Protein AF-A0A454CU91-F1 (afdb_monomer_lite)

Secondary structure (DSSP, 8-state):
--SPPPHHHHHHHTSHHHHHHHHHHHHHHHHHHHHHHHHHHHHHTB-HHHHHHHHHHHHHHHHHHHH--S-HHHHTTTT--TTS-PBPTT-TTHHHHHHHHHHHHHHTT--

pLDDT: mean 80.76, std 16.7, range [29.73, 98.06]

Radius of gyration: 17.24 Å; chains: 1; bounding box: 36×33×45 Å

Sequence (111 aa):
MQCSTPDEWVEEAKKPENLQTILLDHLLCELKAGQSAMFLIRKYAVDKASSHALLDWFKPYEDFAYRKTGSLETLKGKSNISKAIIAKSDSPYSQDLIDKMVRAGYDVTVA

InterPro domains:
  IPR009078 Ferritin-like superfamily [SSF47240] (1-98)
  IPR010386 tRNA-hydroxylase MiaE [PF06175] (1-103)
  IPR010386 tRNA-hydroxylase MiaE [PTHR42637] (1-103)
  IPR012347 Ferritin-like [G3DSA:1.20.1260.10] (1-106)

Foldseek 3Di:
DPDDDDVVVVVVCPDPVNVVVVVLVVLVVVLVVVVVLLVCLLVAWFDPVLNVVSVVLSVVSCCCNPVVPDDPVRCPPSLDPDPRTDTDPPDPCNVVSVVVVNVVSVVVVVD

Structure (mmCIF, N/CA/C/O backbone):
data_AF-A0A454CU91-F1
#
_entry.id   AF-A0A454CU91-F1
#
loop_
_atom_site.group_PDB
_atom_site.id
_atom_site.type_symbol
_atom_site.label_atom_id
_atom_site.label_alt_id
_atom_site.label_comp_id
_atom_site.label_asym_id
_atom_site.label_entity_id
_atom_site.label_seq_id
_atom_site.pdbx_PDB_ins_code
_atom_site.Cartn_x
_atom_site.Cartn_y
_atom_site.Cartn_z
_atom_site.occupancy
_atom_site.B_iso_or_equiv
_atom_site.auth_seq_id
_atom_site.auth_comp_id
_atom_site.auth_asym_id
_atom_site.auth_atom_id
_atom_site.pdbx_PDB_model_num
ATOM 1 N N . MET A 1 1 ? 2.185 -17.560 10.838 1.00 78.75 1 MET A N 1
ATOM 2 C CA . MET A 1 1 ? 1.930 -16.681 12.001 1.00 78.75 1 MET A CA 1
ATOM 3 C C . MET A 1 1 ? 2.170 -17.475 13.278 1.00 78.75 1 MET A C 1
ATOM 5 O O . MET A 1 1 ? 1.930 -18.674 13.245 1.00 78.75 1 MET A O 1
ATOM 9 N N . GLN A 1 2 ? 2.680 -16.851 14.347 1.00 94.69 2 GLN A N 1
ATOM 10 C CA . GLN A 1 2 ? 3.012 -17.530 15.619 1.00 94.69 2 GLN A CA 1
ATOM 11 C C . GLN A 1 2 ? 1.920 -17.397 16.700 1.00 94.69 2 GLN A C 1
ATOM 13 O O . GLN A 1 2 ? 1.976 -18.095 17.705 1.00 94.69 2 GLN A O 1
ATOM 18 N N . CYS A 1 3 ? 0.921 -16.537 16.490 1.00 95.12 3 CYS A N 1
ATOM 19 C CA . CYS A 1 3 ? -0.253 -16.375 17.346 1.00 95.12 3 CYS A CA 1
ATOM 20 C C . CYS A 1 3 ? -1.439 -15.846 16.523 1.00 95.12 3 CYS A C 1
ATOM 22 O O . CYS A 1 3 ? -1.260 -15.417 15.377 1.00 95.12 3 CYS A O 1
ATOM 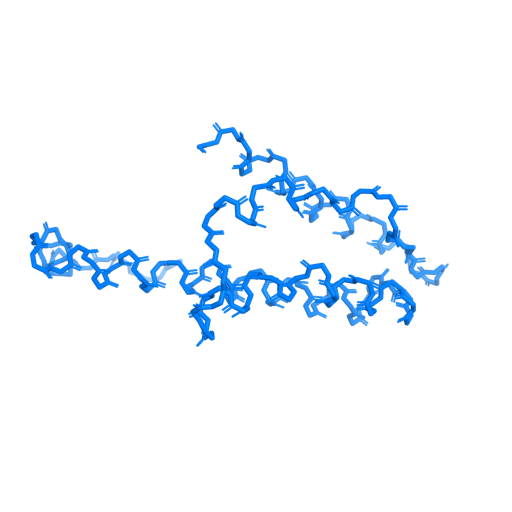24 N N . SER A 1 4 ? -2.640 -15.904 17.098 1.00 96.06 4 SER A N 1
ATOM 25 C CA . SER A 1 4 ? -3.837 -15.243 16.573 1.00 96.06 4 SER A CA 1
ATOM 26 C C . SER A 1 4 ? -3.881 -13.767 16.976 1.00 96.06 4 SER A C 1
ATOM 28 O O . SER A 1 4 ? -3.243 -13.360 17.949 1.00 96.06 4 SER A O 1
ATOM 30 N N . THR A 1 5 ? -4.664 -12.971 16.246 1.00 95.69 5 THR A N 1
ATOM 31 C CA . THR A 1 5 ? -5.014 -11.609 16.669 1.00 95.69 5 THR A CA 1
ATOM 32 C C . THR A 1 5 ? -5.780 -11.677 17.997 1.00 95.69 5 THR A C 1
ATOM 34 O O . THR A 1 5 ? -6.740 -12.444 18.070 1.00 95.69 5 THR A O 1
ATOM 37 N N . PRO A 1 6 ? -5.377 -10.923 19.034 1.00 97.88 6 PRO A N 1
ATOM 38 C CA . PRO A 1 6 ? -6.101 -10.876 20.304 1.00 97.88 6 PRO A CA 1
ATOM 39 C C . PRO A 1 6 ? -7.523 -10.325 20.144 1.00 97.88 6 PRO A C 1
ATOM 41 O O . PRO A 1 6 ? -7.738 -9.392 19.363 1.00 97.88 6 PRO A O 1
ATOM 44 N N . ASP A 1 7 ? -8.473 -10.855 20.914 1.00 98.06 7 ASP A N 1
ATOM 45 C CA . ASP A 1 7 ? -9.874 -10.416 20.871 1.00 98.06 7 ASP A CA 1
ATOM 46 C C . ASP A 1 7 ? -10.015 -8.944 21.284 1.00 98.06 7 ASP A C 1
ATOM 48 O O . ASP A 1 7 ? -10.814 -8.214 20.700 1.00 98.06 7 ASP A O 1
ATOM 52 N N . GLU A 1 8 ? -9.181 -8.456 22.208 1.00 98.06 8 GLU A N 1
ATOM 53 C CA . GLU A 1 8 ? -9.185 -7.055 22.641 1.00 98.06 8 GLU A CA 1
ATOM 54 C C . GLU A 1 8 ? -8.901 -6.092 21.482 1.00 98.06 8 GLU A C 1
ATOM 56 O O . GLU A 1 8 ? -9.483 -5.011 21.419 1.00 98.06 8 GLU A O 1
ATOM 61 N N . TRP A 1 9 ? -8.042 -6.486 20.533 1.00 97.81 9 TRP A N 1
ATOM 62 C CA . TRP A 1 9 ? -7.776 -5.679 19.339 1.00 97.81 9 TRP A CA 1
ATOM 63 C C . TRP A 1 9 ? -8.996 -5.635 18.421 1.00 97.81 9 TRP A C 1
ATOM 65 O O . TRP A 1 9 ? -9.333 -4.583 17.883 1.00 97.81 9 TRP A O 1
ATOM 75 N N . VAL A 1 10 ? -9.670 -6.774 18.250 1.00 97.31 10 VAL A N 1
ATOM 76 C CA . VAL A 1 10 ? -10.852 -6.890 17.391 1.00 97.31 10 VAL A CA 1
ATOM 77 C C . VAL A 1 10 ? -12.009 -6.065 17.953 1.00 97.31 10 VAL A C 1
ATOM 79 O O . VAL A 1 10 ? -12.661 -5.337 17.204 1.00 97.31 10 VAL A O 1
ATOM 82 N N . GLU A 1 11 ? -12.249 -6.145 19.259 1.00 97.88 11 GLU A N 1
ATOM 83 C CA . GLU A 1 11 ? -13.301 -5.374 19.924 1.00 97.88 11 GLU A CA 1
ATOM 84 C C . GLU A 1 11 ? -13.014 -3.870 19.903 1.00 97.88 11 GLU A C 1
ATOM 86 O O . GLU A 1 11 ? -13.935 -3.079 19.712 1.00 97.88 11 GLU A O 1
ATOM 91 N N . GLU A 1 12 ? -11.748 -3.458 20.001 1.00 97.81 12 GLU A N 1
ATOM 92 C CA . GLU A 1 12 ? -11.360 -2.057 19.820 1.00 97.81 12 GLU A CA 1
ATOM 93 C C . GLU A 1 12 ? -11.556 -1.593 18.367 1.00 97.81 12 GLU A C 1
ATOM 95 O O . GLU A 1 12 ? -12.153 -0.543 18.121 1.00 97.81 12 GLU A O 1
ATOM 100 N N . ALA A 1 13 ? -11.105 -2.379 17.386 1.00 96.69 13 ALA A N 1
ATOM 101 C CA . ALA A 1 13 ? -11.145 -2.015 15.969 1.00 96.69 13 ALA A CA 1
ATOM 102 C C . ALA A 1 13 ? -12.573 -1.892 15.410 1.00 96.69 13 ALA A C 1
ATOM 104 O O . ALA A 1 13 ? -12.807 -1.108 14.491 1.00 96.69 13 ALA A O 1
ATOM 105 N N . LYS A 1 14 ? -13.536 -2.646 15.959 1.00 96.06 14 LYS A N 1
ATOM 106 C CA . LYS A 1 14 ? -14.951 -2.598 15.546 1.00 96.06 14 LYS A CA 1
ATOM 107 C C . LYS A 1 14 ? -15.687 -1.339 16.007 1.00 96.06 14 LYS A C 1
ATOM 109 O O . LYS A 1 14 ? -16.775 -1.068 15.495 1.00 96.06 14 LYS A O 1
ATOM 114 N N . LYS A 1 15 ? -15.151 -0.593 16.977 1.00 98.06 15 LYS A N 1
ATOM 115 C CA . LYS A 1 15 ? -15.811 0.607 17.499 1.00 98.06 15 LYS A CA 1
ATOM 116 C C . LYS A 1 15 ? -15.969 1.664 16.394 1.00 98.06 15 LYS A C 1
ATOM 118 O O . LYS A 1 15 ? -14.993 1.942 15.690 1.00 98.06 15 LYS A O 1
ATOM 123 N N . PRO A 1 16 ? -17.154 2.281 16.226 1.00 97.94 16 PRO A N 1
ATOM 124 C CA . PRO A 1 16 ? -17.395 3.259 15.162 1.00 97.94 16 PRO A CA 1
ATOM 125 C C . PRO A 1 16 ? -16.403 4.429 15.148 1.00 97.94 16 PRO A C 1
ATOM 127 O O . PRO A 1 16 ? -16.008 4.888 14.077 1.00 97.94 16 PRO A O 1
ATOM 130 N N . GLU A 1 17 ? -15.960 4.883 16.320 1.00 97.75 17 GLU A N 1
ATOM 131 C CA . GLU A 1 17 ? -14.968 5.948 16.485 1.00 97.75 17 GLU A CA 1
ATOM 132 C C . GLU A 1 17 ? -13.586 5.597 15.910 1.00 97.75 17 GLU A C 1
ATOM 134 O O . GLU A 1 17 ? -12.853 6.492 15.491 1.00 97.75 17 GLU A O 1
ATOM 139 N N . ASN A 1 18 ? -13.247 4.308 15.820 1.00 97.88 18 ASN A N 1
ATOM 140 C CA . ASN A 1 18 ? -11.969 3.834 15.287 1.00 97.88 18 ASN A CA 1
ATOM 141 C C . ASN A 1 18 ? -12.026 3.525 13.787 1.00 97.88 18 ASN A C 1
ATOM 143 O O . ASN A 1 18 ? -10.978 3.436 13.143 1.00 97.88 18 ASN A O 1
ATOM 147 N N . LEU A 1 19 ? -13.225 3.403 13.205 1.00 95.81 19 LEU A N 1
ATOM 148 C CA . LEU A 1 19 ? -13.409 2.978 11.817 1.00 95.81 19 LEU A CA 1
ATOM 149 C C . LEU A 1 19 ? -12.627 3.854 10.830 1.00 95.81 19 LEU A C 1
ATOM 151 O O . LEU A 1 19 ? -11.941 3.335 9.952 1.00 95.81 19 LEU A O 1
ATOM 155 N N . GLN A 1 20 ? -12.690 5.180 10.987 1.00 96.50 20 GLN A N 1
ATOM 156 C CA . GLN A 1 20 ? -11.962 6.099 10.110 1.00 96.50 20 GLN A CA 1
ATOM 157 C C . GLN A 1 20 ? -10.448 5.855 10.170 1.00 96.50 20 GLN A C 1
ATOM 159 O O . GLN A 1 20 ? -9.793 5.792 9.131 1.00 96.50 20 GLN A O 1
ATOM 164 N N . THR A 1 21 ? -9.899 5.697 11.374 1.00 97.06 21 THR A N 1
ATOM 165 C CA . THR A 1 21 ? -8.469 5.450 11.589 1.00 97.06 21 THR A CA 1
ATOM 166 C C . THR A 1 21 ? -8.036 4.133 10.955 1.00 97.06 21 THR A C 1
ATOM 168 O O . THR A 1 21 ? -7.041 4.109 10.234 1.00 97.06 21 THR A O 1
ATOM 171 N N . ILE A 1 22 ? -8.803 3.059 11.161 1.00 97.31 22 ILE A N 1
ATOM 172 C CA . ILE A 1 22 ? -8.506 1.735 10.600 1.00 97.31 22 ILE A CA 1
ATOM 173 C C . ILE A 1 22 ? -8.535 1.763 9.071 1.00 97.31 22 ILE A C 1
ATOM 175 O O . ILE A 1 22 ? -7.637 1.218 8.436 1.00 97.31 22 ILE A O 1
ATOM 179 N N . LEU A 1 23 ? -9.520 2.426 8.460 1.00 95.00 23 LEU A N 1
ATOM 180 C CA . LEU A 1 23 ? -9.603 2.522 7.000 1.00 95.00 23 LEU A CA 1
ATOM 181 C C . LEU A 1 23 ? -8.447 3.333 6.403 1.00 95.00 23 LEU A C 1
ATOM 183 O O . LEU A 1 23 ? -7.927 2.974 5.347 1.00 95.00 23 LEU A O 1
ATOM 187 N N . LEU A 1 24 ? -8.019 4.405 7.076 1.00 93.81 24 LEU A N 1
ATOM 188 C CA . LEU A 1 24 ? -6.854 5.184 6.652 1.00 93.81 24 LEU A CA 1
ATOM 189 C C . LEU A 1 24 ? -5.553 4.386 6.790 1.00 93.81 24 LEU A C 1
ATOM 191 O O . LEU A 1 24 ? -4.731 4.408 5.875 1.00 93.81 24 LEU A O 1
ATOM 195 N N . ASP A 1 25 ? -5.368 3.663 7.896 1.00 96.00 25 ASP A N 1
ATOM 196 C CA . ASP A 1 25 ? -4.204 2.793 8.076 1.00 96.00 25 ASP A CA 1
ATOM 197 C C . ASP A 1 25 ? -4.179 1.660 7.039 1.00 96.00 25 ASP A C 1
ATOM 199 O O . ASP A 1 25 ? -3.148 1.426 6.407 1.00 96.00 25 ASP A O 1
ATOM 203 N N . HIS A 1 26 ? -5.327 1.026 6.783 1.00 94.38 26 HIS A N 1
ATOM 204 C CA . HIS A 1 26 ? -5.474 -0.011 5.764 1.00 94.38 26 HIS A CA 1
ATOM 205 C C . HIS A 1 26 ? -5.100 0.518 4.376 1.00 94.38 26 HIS A C 1
ATOM 207 O O . HIS A 1 26 ? -4.259 -0.072 3.702 1.00 94.38 26 HIS A O 1
ATOM 213 N N . LEU A 1 27 ? -5.638 1.676 3.974 1.00 92.00 27 LEU A N 1
ATOM 214 C CA . LEU A 1 27 ? -5.287 2.332 2.709 1.00 92.00 27 LEU A CA 1
ATOM 215 C C . LEU A 1 27 ? -3.768 2.529 2.570 1.00 92.00 27 LEU A C 1
ATOM 217 O O . LEU A 1 27 ? -3.192 2.276 1.510 1.00 92.00 27 LEU A O 1
ATOM 221 N N . LEU A 1 28 ? -3.103 2.975 3.637 1.00 92.62 28 LEU A N 1
ATOM 222 C CA . LEU A 1 28 ? -1.653 3.170 3.639 1.00 92.62 28 LEU A CA 1
ATOM 223 C C . LEU A 1 28 ? -0.887 1.843 3.618 1.00 92.62 28 LEU A C 1
ATOM 225 O O . LEU A 1 28 ? 0.196 1.780 3.034 1.00 92.62 28 LEU A O 1
ATOM 229 N N . CYS A 1 29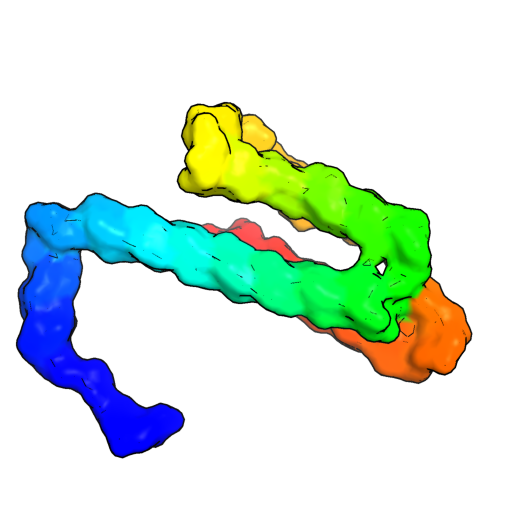 ? -1.405 0.790 4.246 1.00 95.25 29 CYS A N 1
ATOM 230 C CA . CYS A 1 29 ? -0.828 -0.549 4.179 1.00 95.25 29 CYS A CA 1
ATOM 231 C C . CYS A 1 29 ? -0.863 -1.111 2.755 1.00 95.25 29 CYS A C 1
ATOM 233 O O . CYS A 1 29 ? 0.179 -1.565 2.277 1.00 95.25 29 CYS A O 1
ATOM 235 N N . GLU A 1 30 ? -1.982 -0.966 2.047 1.00 89.88 30 GLU A N 1
ATOM 236 C CA . GLU A 1 30 ? -2.093 -1.354 0.635 1.00 89.88 30 GLU A CA 1
ATOM 237 C C . GLU A 1 30 ? -1.117 -0.566 -0.250 1.00 89.88 30 GLU A C 1
ATOM 239 O O . GLU A 1 30 ? -0.397 -1.139 -1.075 1.00 89.88 30 GLU A O 1
ATOM 244 N N . LEU A 1 31 ? -0.988 0.746 -0.018 1.00 90.88 31 LEU A N 1
ATOM 245 C CA . LEU A 1 31 ? -0.017 1.573 -0.737 1.00 90.88 31 LEU A CA 1
ATOM 246 C C . LEU A 1 31 ? 1.426 1.102 -0.498 1.00 90.88 31 LEU A C 1
ATOM 248 O O . LEU A 1 31 ? 2.184 0.929 -1.454 1.00 90.88 31 LEU A O 1
ATOM 252 N N . LYS A 1 32 ? 1.808 0.848 0.760 1.00 92.25 32 LYS A N 1
ATOM 253 C CA . LYS A 1 32 ? 3.150 0.356 1.127 1.00 92.25 32 LYS A CA 1
ATOM 254 C C . LYS A 1 32 ? 3.441 -1.023 0.530 1.00 92.25 32 LYS A C 1
ATOM 256 O O . LYS A 1 32 ? 4.583 -1.288 0.138 1.00 92.25 32 LYS A O 1
ATOM 261 N N . ALA A 1 33 ? 2.442 -1.899 0.438 1.00 89.19 33 ALA A N 1
ATOM 262 C CA . ALA A 1 33 ? 2.578 -3.196 -0.219 1.00 89.19 33 ALA A CA 1
ATOM 263 C C . ALA A 1 33 ? 2.843 -3.019 -1.724 1.00 89.19 33 ALA A C 1
ATOM 265 O O . ALA A 1 33 ? 3.812 -3.577 -2.250 1.00 89.19 33 ALA A O 1
ATOM 266 N N . GLY A 1 34 ? 2.070 -2.154 -2.388 1.00 89.06 34 GLY A N 1
ATOM 267 C CA . GLY A 1 34 ? 2.275 -1.781 -3.789 1.00 89.06 34 GLY A CA 1
ATOM 268 C C . GLY A 1 34 ? 3.661 -1.183 -4.054 1.00 89.06 34 GLY A C 1
ATOM 269 O O . GLY A 1 34 ? 4.347 -1.612 -4.980 1.00 89.06 34 GLY A O 1
ATOM 270 N N . GLN A 1 35 ? 4.129 -0.263 -3.206 1.00 90.00 35 GLN A N 1
ATOM 271 C CA . GLN A 1 35 ? 5.477 0.321 -3.295 1.00 90.00 35 GLN A CA 1
ATOM 272 C C . GLN A 1 35 ? 6.578 -0.728 -3.119 1.00 90.00 35 GLN A C 1
ATOM 274 O O . GLN A 1 35 ? 7.576 -0.709 -3.842 1.00 90.00 35 GLN A O 1
ATOM 279 N N . SER A 1 36 ? 6.396 -1.661 -2.182 1.00 91.00 36 SER A N 1
ATOM 280 C CA . SER A 1 36 ? 7.350 -2.748 -1.940 1.00 91.00 36 SER A CA 1
ATOM 281 C C . SER A 1 36 ? 7.465 -3.656 -3.161 1.00 91.00 36 SER A C 1
ATOM 283 O O . SER A 1 36 ? 8.570 -3.976 -3.607 1.00 91.00 36 SER A O 1
ATOM 285 N N . ALA A 1 37 ? 6.331 -4.018 -3.759 1.00 87.00 37 ALA A N 1
ATOM 286 C CA . ALA A 1 37 ? 6.310 -4.808 -4.979 1.00 87.00 37 ALA A CA 1
ATOM 287 C C . ALA A 1 37 ? 6.914 -4.038 -6.167 1.00 87.00 37 ALA A C 1
ATOM 289 O O . ALA A 1 37 ? 7.745 -4.573 -6.905 1.00 87.00 37 ALA A O 1
ATOM 290 N N . MET A 1 38 ? 6.586 -2.750 -6.297 1.00 87.94 38 MET A N 1
ATOM 291 C CA . MET A 1 38 ? 7.132 -1.861 -7.321 1.00 87.94 38 MET A CA 1
ATOM 292 C C . MET A 1 38 ? 8.657 -1.757 -7.238 1.00 87.94 38 MET A C 1
ATOM 294 O O . MET A 1 38 ? 9.351 -1.813 -8.255 1.00 87.94 38 MET A O 1
ATOM 298 N N . PHE A 1 39 ? 9.199 -1.640 -6.027 1.00 89.75 39 PHE A N 1
ATOM 299 C CA . PHE A 1 39 ? 10.638 -1.631 -5.790 1.00 89.75 39 PHE A CA 1
ATOM 300 C C . PHE A 1 39 ? 11.307 -2.913 -6.301 1.00 89.75 39 PHE A C 1
ATOM 302 O O . PHE A 1 39 ? 12.331 -2.832 -6.982 1.00 89.75 39 PHE A O 1
ATOM 309 N N . LEU A 1 40 ? 10.724 -4.084 -6.028 1.00 88.19 40 LEU A N 1
ATOM 310 C CA . LEU A 1 40 ? 11.261 -5.368 -6.487 1.00 88.19 40 LEU A CA 1
ATOM 311 C C . LEU A 1 40 ? 11.231 -5.493 -8.016 1.00 88.19 40 LEU A C 1
ATOM 313 O O . LEU A 1 40 ? 12.243 -5.873 -8.606 1.00 88.19 40 LEU A O 1
ATOM 317 N N . ILE A 1 41 ? 10.128 -5.109 -8.669 1.00 86.00 41 ILE A N 1
ATOM 318 C CA . ILE A 1 41 ? 10.028 -5.114 -10.140 1.00 86.00 41 ILE A CA 1
ATOM 319 C C . ILE A 1 41 ? 11.102 -4.207 -10.742 1.00 86.00 41 ILE A C 1
ATOM 321 O O . ILE A 1 41 ? 11.874 -4.640 -11.597 1.00 86.00 41 ILE A O 1
ATOM 325 N N . ARG A 1 42 ? 11.192 -2.961 -10.266 1.00 89.06 42 ARG A N 1
ATOM 326 C CA . ARG A 1 42 ? 12.161 -1.968 -10.753 1.00 89.06 42 ARG A CA 1
ATOM 327 C C . ARG A 1 42 ? 13.605 -2.406 -10.562 1.00 89.06 42 ARG A C 1
ATOM 329 O O . ARG A 1 42 ? 14.457 -2.072 -11.378 1.00 89.06 42 ARG A O 1
ATOM 336 N N . LYS A 1 43 ? 13.886 -3.126 -9.477 1.00 88.50 43 LYS A N 1
ATOM 337 C CA . LYS A 1 43 ? 15.237 -3.574 -9.145 1.00 88.50 43 LYS A CA 1
ATOM 338 C C . LYS A 1 43 ? 15.669 -4.802 -9.945 1.00 88.50 43 LYS A C 1
ATOM 340 O O . LYS A 1 43 ? 16.852 -4.905 -10.264 1.00 88.50 43 LYS A O 1
ATOM 345 N N . TYR A 1 44 ? 14.748 -5.719 -10.248 1.00 85.81 44 TYR A N 1
ATOM 346 C CA . TYR A 1 44 ? 15.115 -7.048 -10.751 1.00 85.81 44 TYR A CA 1
ATOM 347 C C . TYR A 1 44 ? 14.497 -7.446 -12.095 1.00 85.81 44 TYR A C 1
ATOM 349 O O . TYR A 1 44 ? 15.087 -8.279 -12.775 1.00 85.81 44 TYR A O 1
ATOM 357 N N . ALA A 1 45 ? 13.350 -6.890 -12.495 1.00 84.69 45 ALA A N 1
ATOM 358 C CA . ALA A 1 45 ? 12.590 -7.400 -13.642 1.00 84.69 45 ALA A CA 1
ATOM 359 C C . ALA A 1 45 ? 12.567 -6.492 -14.872 1.00 84.69 45 ALA A C 1
ATOM 361 O O . ALA A 1 45 ? 12.288 -6.977 -15.966 1.00 84.69 45 ALA A O 1
ATOM 362 N N . VAL A 1 46 ? 12.843 -5.196 -14.734 1.00 84.94 46 VAL A N 1
ATOM 363 C CA . VAL A 1 46 ? 12.637 -4.237 -15.830 1.00 84.94 46 VAL A CA 1
ATOM 364 C C . VAL A 1 46 ? 13.880 -3.413 -16.127 1.00 84.94 46 VAL A C 1
ATOM 366 O O . VAL A 1 46 ? 14.780 -3.277 -15.295 1.00 84.94 46 VAL A O 1
ATOM 369 N N . ASP A 1 47 ? 13.934 -2.857 -17.333 1.00 85.19 47 ASP A N 1
ATOM 370 C CA . ASP A 1 47 ? 14.986 -1.925 -17.720 1.00 85.19 47 ASP A CA 1
ATOM 371 C C . ASP A 1 47 ? 14.794 -0.525 -17.099 1.00 85.19 47 ASP A C 1
ATOM 373 O O . ASP A 1 47 ? 13.806 -0.212 -16.425 1.00 85.19 47 ASP A O 1
ATOM 377 N N . LYS A 1 48 ? 15.775 0.358 -17.315 1.00 85.50 48 LYS A N 1
ATOM 378 C CA . LYS A 1 48 ? 15.765 1.705 -16.728 1.00 85.50 48 LYS A CA 1
ATOM 379 C C . LYS A 1 48 ? 14.615 2.573 -17.255 1.00 85.50 48 LYS A C 1
ATOM 381 O O . LYS A 1 48 ? 14.121 3.419 -16.510 1.00 85.50 48 LYS A O 1
ATOM 386 N N . ALA A 1 49 ? 14.199 2.393 -18.508 1.00 86.31 49 ALA A N 1
ATOM 387 C CA . ALA A 1 49 ? 13.102 3.157 -19.103 1.00 86.31 49 ALA A CA 1
ATOM 388 C C . ALA A 1 49 ? 11.759 2.752 -18.479 1.00 86.31 49 ALA A C 1
ATOM 390 O O . ALA A 1 49 ? 11.035 3.597 -17.949 1.00 86.31 49 ALA A O 1
ATOM 391 N N . SER A 1 50 ? 11.493 1.449 -18.421 1.00 83.88 50 SER A N 1
ATOM 392 C CA . SER A 1 50 ? 10.306 0.865 -17.797 1.00 83.88 50 SER A CA 1
ATOM 393 C C . SER A 1 50 ? 10.251 1.162 -16.299 1.00 83.88 50 SER A C 1
ATOM 395 O O . SER A 1 50 ? 9.182 1.442 -15.766 1.00 83.88 50 SER A O 1
ATOM 397 N N . SER A 1 51 ? 11.397 1.192 -15.607 1.00 86.56 51 SER A N 1
ATOM 398 C CA . SER A 1 51 ? 11.457 1.593 -14.195 1.00 86.56 51 SER A CA 1
ATOM 399 C C . SER A 1 51 ? 10.946 3.021 -13.956 1.00 86.56 51 SER A C 1
ATOM 401 O O . SER A 1 51 ? 10.317 3.265 -12.927 1.00 86.56 51 SER A O 1
ATOM 403 N N . HIS A 1 52 ? 11.224 3.972 -14.853 1.00 87.62 52 HIS A N 1
ATOM 404 C CA . HIS A 1 52 ? 10.680 5.330 -14.725 1.00 87.62 52 HIS A CA 1
ATOM 405 C C . HIS A 1 52 ? 9.187 5.370 -15.052 1.00 87.62 52 HIS A C 1
ATOM 407 O O . HIS A 1 52 ? 8.426 5.949 -14.285 1.00 87.62 52 HIS A O 1
ATOM 413 N N . ALA A 1 53 ? 8.753 4.679 -16.109 1.00 85.62 53 ALA A N 1
ATOM 414 C CA . ALA A 1 53 ? 7.332 4.588 -16.454 1.00 85.62 53 ALA A CA 1
ATOM 415 C C . ALA A 1 53 ? 6.490 4.018 -15.296 1.00 85.62 53 ALA A C 1
ATOM 417 O O . ALA A 1 53 ? 5.400 4.504 -15.007 1.00 85.62 53 ALA A O 1
ATOM 418 N N . LEU A 1 54 ? 7.032 3.026 -14.587 1.00 83.56 54 LEU A N 1
ATOM 419 C CA . LEU A 1 54 ? 6.436 2.443 -13.388 1.00 83.56 54 LEU A CA 1
ATOM 420 C C . LEU A 1 54 ? 6.301 3.439 -12.224 1.00 83.56 54 LEU A C 1
ATOM 422 O O . LEU A 1 54 ? 5.293 3.421 -11.520 1.00 83.56 54 LEU A O 1
ATOM 426 N N . LEU A 1 55 ? 7.294 4.311 -12.018 1.00 88.31 55 LEU A N 1
ATOM 427 C CA . LEU A 1 55 ? 7.219 5.376 -11.013 1.00 88.31 55 LEU A CA 1
ATOM 428 C C . LEU A 1 55 ? 6.136 6.401 -11.354 1.00 88.31 55 LEU A C 1
ATOM 430 O O . LEU A 1 55 ? 5.335 6.754 -10.490 1.00 88.31 55 LEU A O 1
ATOM 434 N N . ASP A 1 56 ? 6.093 6.853 -12.607 1.00 88.50 56 ASP A N 1
ATOM 435 C CA . ASP A 1 56 ? 5.107 7.835 -13.065 1.00 88.50 56 ASP A CA 1
ATOM 436 C C . ASP A 1 56 ? 3.683 7.283 -12.988 1.00 88.50 56 ASP A C 1
ATOM 438 O O . ASP A 1 56 ? 2.754 8.000 -12.617 1.00 88.50 56 ASP A O 1
ATOM 442 N N . TRP A 1 57 ? 3.518 5.992 -13.2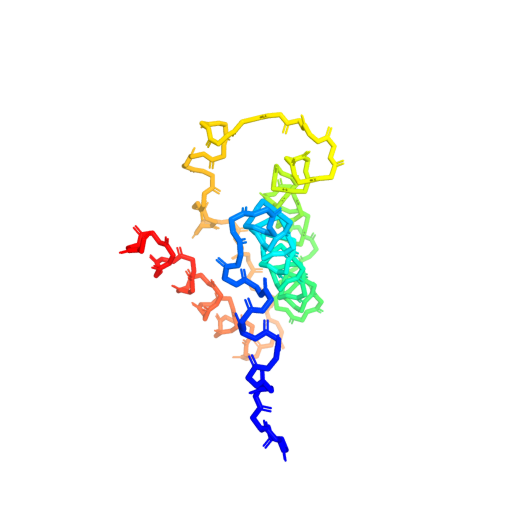77 1.00 84.75 57 TRP A N 1
ATOM 443 C CA . TRP A 1 57 ? 2.249 5.294 -13.121 1.00 84.75 57 TRP A CA 1
ATOM 444 C C . TRP A 1 57 ? 1.784 5.226 -11.662 1.00 84.75 57 TRP A C 1
ATOM 446 O O . TRP A 1 57 ? 0.597 5.387 -11.388 1.00 84.75 57 TRP A O 1
ATOM 456 N N . PHE A 1 58 ? 2.706 5.011 -10.720 1.00 87.69 58 PHE A N 1
ATOM 457 C CA . PHE A 1 58 ? 2.379 4.862 -9.301 1.00 87.69 58 PHE A CA 1
ATOM 458 C C . PHE A 1 58 ? 2.151 6.205 -8.588 1.00 87.69 58 PHE A C 1
ATOM 460 O O . PHE A 1 58 ? 1.394 6.291 -7.619 1.00 87.69 58 PHE A O 1
ATOM 467 N N . LYS A 1 59 ? 2.765 7.279 -9.095 1.00 89.62 59 LYS A N 1
ATOM 468 C CA . LYS A 1 59 ? 2.741 8.628 -8.513 1.00 89.62 59 LYS A CA 1
ATOM 469 C C . LYS A 1 59 ? 1.346 9.165 -8.140 1.00 89.62 59 LYS A C 1
ATOM 471 O O . LYS A 1 59 ? 1.232 9.719 -7.049 1.00 89.62 59 LYS A O 1
ATOM 476 N N . PRO A 1 60 ? 0.274 8.998 -8.943 1.00 89.12 60 PRO A N 1
ATOM 477 C CA . PRO A 1 60 ? -1.058 9.485 -8.581 1.00 89.12 60 PRO A CA 1
ATOM 478 C C . PRO A 1 60 ? -1.592 8.889 -7.272 1.00 89.12 60 PRO A C 1
ATOM 480 O O . PRO A 1 60 ? -2.287 9.581 -6.531 1.00 89.12 60 PRO A O 1
ATOM 483 N N . TYR A 1 61 ? -1.252 7.633 -6.965 1.00 89.12 61 TYR A N 1
ATOM 484 C CA . TYR A 1 61 ? -1.667 6.971 -5.726 1.00 89.12 61 TYR A CA 1
ATOM 485 C C . TYR A 1 61 ? -0.921 7.541 -4.509 1.00 89.12 61 TYR A C 1
ATOM 487 O O . TYR A 1 61 ? -1.528 7.774 -3.464 1.00 89.12 61 TYR A O 1
ATOM 495 N N . GLU A 1 62 ? 0.372 7.849 -4.656 1.00 90.88 62 GLU A N 1
ATOM 496 C CA . GLU A 1 62 ? 1.164 8.525 -3.618 1.00 90.88 62 GLU A CA 1
ATOM 497 C C . GLU A 1 62 ? 0.713 9.973 -3.391 1.00 90.88 62 GLU A C 1
ATOM 499 O O . GLU A 1 62 ? 0.619 10.430 -2.251 1.00 90.88 62 GLU A O 1
ATOM 504 N N . ASP A 1 63 ? 0.427 10.700 -4.474 1.00 92.19 63 ASP A N 1
ATOM 505 C CA . ASP A 1 63 ? -0.097 12.066 -4.432 1.00 92.19 63 ASP A CA 1
ATOM 506 C C . ASP A 1 63 ? -1.432 12.117 -3.681 1.00 92.19 63 ASP A C 1
ATOM 508 O O . ASP A 1 63 ? -1.628 12.979 -2.819 1.00 92.19 63 ASP A O 1
ATOM 512 N N . PHE A 1 64 ? -2.318 11.158 -3.946 1.00 91.06 64 PHE A N 1
ATOM 513 C CA . PHE A 1 64 ? -3.593 11.047 -3.250 1.00 91.06 64 PHE A CA 1
ATOM 514 C C . PHE A 1 64 ? -3.409 10.757 -1.755 1.00 91.06 64 PHE A C 1
ATOM 516 O O . PHE A 1 64 ? -3.950 11.482 -0.920 1.00 91.06 64 PHE A O 1
ATOM 523 N N . ALA A 1 65 ? -2.610 9.747 -1.403 1.00 89.62 65 ALA A N 1
ATOM 524 C CA . ALA A 1 65 ? -2.470 9.304 -0.017 1.00 89.62 65 ALA A CA 1
ATOM 525 C C . ALA A 1 65 ? -1.662 10.271 0.867 1.00 89.62 65 ALA A C 1
ATOM 527 O O . ALA A 1 65 ? -2.046 10.527 2.007 1.00 89.62 65 ALA A O 1
ATOM 528 N N . TYR A 1 66 ? -0.553 10.822 0.363 1.00 90.75 66 TYR A N 1
ATOM 529 C CA . TYR A 1 66 ? 0.366 11.639 1.169 1.00 90.75 66 TYR A CA 1
ATOM 530 C C . TYR A 1 66 ? 0.175 13.139 0.984 1.00 90.75 66 TYR A C 1
ATOM 532 O O . TYR A 1 66 ? 0.321 13.902 1.939 1.00 90.75 66 TYR A O 1
ATOM 540 N N . ARG A 1 67 ? -0.122 13.580 -0.242 1.00 91.19 67 ARG A N 1
ATOM 541 C CA . ARG A 1 67 ? -0.221 15.011 -0.582 1.00 91.19 67 ARG A CA 1
ATOM 542 C C . ARG A 1 67 ? -1.664 15.508 -0.597 1.00 91.19 67 ARG A C 1
ATOM 544 O O . ARG A 1 67 ? -1.876 16.711 -0.709 1.00 91.19 67 ARG A O 1
ATOM 551 N N . LYS A 1 68 ? -2.636 14.598 -0.436 1.00 87.69 68 LYS A N 1
ATOM 552 C CA . LYS A 1 68 ? -4.080 14.871 -0.525 1.00 87.69 68 LYS A CA 1
ATOM 553 C C . LYS A 1 68 ? -4.451 15.542 -1.852 1.00 87.69 68 LYS A C 1
ATOM 555 O O . LYS A 1 68 ? -5.355 16.372 -1.909 1.00 87.69 68 LYS A O 1
ATOM 560 N N . THR A 1 69 ? -3.728 15.188 -2.913 1.00 89.19 69 THR A N 1
ATOM 561 C CA . THR A 1 69 ? -3.911 15.747 -4.253 1.00 89.19 69 THR A CA 1
ATOM 562 C C . THR A 1 69 ? -4.710 14.775 -5.111 1.00 89.19 69 THR A C 1
ATOM 564 O O . THR A 1 69 ? -4.354 13.607 -5.234 1.00 89.19 69 THR A O 1
ATOM 567 N N . GLY A 1 70 ? -5.764 15.276 -5.756 1.00 84.81 70 GLY A N 1
ATOM 568 C CA . GLY A 1 70 ? -6.669 14.473 -6.579 1.00 84.81 70 GLY A CA 1
ATOM 569 C C . GLY A 1 70 ? -7.874 13.937 -5.803 1.00 84.81 70 GLY A C 1
ATOM 570 O O . GLY A 1 70 ? -8.146 14.330 -4.672 1.00 84.81 70 GLY A O 1
ATOM 571 N N . SER A 1 71 ? -8.628 13.053 -6.446 1.00 85.44 71 SER A N 1
ATOM 572 C CA . SER A 1 71 ? -9.810 12.381 -5.897 1.00 85.44 71 SER A CA 1
ATOM 573 C C . SER A 1 71 ? -9.887 10.931 -6.381 1.00 85.44 71 SER A C 1
ATOM 575 O O . SER A 1 71 ? -9.192 10.545 -7.326 1.00 85.44 71 SER A O 1
ATOM 577 N N . LEU A 1 72 ? -10.779 10.131 -5.790 1.00 80.31 72 LEU A N 1
ATOM 578 C CA . LEU A 1 72 ? -11.059 8.770 -6.266 1.00 80.31 72 LEU A CA 1
ATOM 579 C C . LEU A 1 72 ? -11.442 8.745 -7.757 1.00 80.31 72 LEU A C 1
ATOM 581 O O . LEU A 1 72 ? -11.033 7.845 -8.487 1.00 80.31 72 LEU A O 1
ATOM 585 N N . GLU A 1 73 ? -12.146 9.770 -8.241 1.00 82.38 73 GLU A N 1
ATOM 586 C CA . GLU A 1 73 ? -12.483 9.908 -9.662 1.00 82.38 73 GLU A CA 1
ATOM 587 C C . GLU A 1 73 ? -11.232 10.082 -10.528 1.00 82.38 73 GLU A C 1
ATOM 589 O O . GLU A 1 73 ? -11.122 9.467 -11.585 1.00 82.38 73 GLU A O 1
ATOM 594 N N . THR A 1 74 ? -10.245 10.850 -10.056 1.00 80.75 74 THR A N 1
ATOM 595 C CA . THR A 1 74 ? -8.977 11.050 -10.780 1.00 80.75 74 THR A CA 1
ATOM 596 C C . THR A 1 74 ? -8.067 9.819 -10.788 1.00 80.75 74 THR A C 1
ATOM 598 O O . THR A 1 74 ? -7.116 9.779 -11.575 1.00 80.75 74 THR A O 1
ATOM 601 N N . LEU A 1 75 ? -8.314 8.842 -9.909 1.00 80.00 75 LEU A N 1
ATOM 602 C CA . LEU A 1 75 ? -7.602 7.559 -9.860 1.00 80.00 75 LEU A CA 1
ATOM 603 C C . LEU A 1 75 ? -8.290 6.481 -10.707 1.00 80.00 75 LEU A C 1
ATOM 605 O O . LEU A 1 75 ? -7.647 5.519 -11.136 1.00 80.00 75 LEU A O 1
ATOM 609 N N . LYS A 1 76 ? -9.586 6.644 -10.987 1.00 75.44 76 LYS A N 1
ATOM 610 C CA . LYS A 1 76 ? -10.377 5.694 -11.769 1.00 75.44 76 LYS A CA 1
ATOM 611 C C . LYS A 1 76 ? -9.800 5.548 -13.182 1.00 75.44 76 LYS A C 1
ATOM 613 O O . LYS A 1 76 ? -9.536 6.529 -13.869 1.00 75.44 76 LYS A O 1
ATOM 618 N N . GLY A 1 77 ? -9.587 4.306 -13.619 1.00 68.31 77 GLY A N 1
ATOM 619 C CA . GLY A 1 77 ? -9.049 3.995 -14.950 1.00 68.31 77 GLY A CA 1
ATOM 620 C C . GLY A 1 77 ? -7.526 4.110 -15.093 1.00 68.31 77 GLY A C 1
ATOM 621 O O . GLY A 1 77 ? -6.999 3.758 -16.148 1.00 68.31 77 GLY A O 1
ATOM 622 N N . LYS A 1 78 ? -6.800 4.528 -14.044 1.00 67.25 78 LYS A N 1
ATOM 623 C CA . LYS A 1 78 ? -5.326 4.546 -14.040 1.00 67.25 78 LYS A CA 1
ATOM 624 C C . LYS A 1 78 ? -4.690 3.189 -13.714 1.00 67.25 78 LYS A C 1
ATOM 626 O O . LYS A 1 78 ? -3.476 3.089 -13.760 1.00 67.25 78 LYS A O 1
ATOM 631 N N . SER A 1 79 ? -5.467 2.131 -13.468 1.00 64.31 79 SER A N 1
ATOM 632 C CA . SER A 1 79 ? -4.964 0.788 -13.124 1.00 64.31 79 SER A CA 1
ATOM 633 C C . SER A 1 79 ? -4.309 0.019 -14.287 1.00 64.31 79 SER A C 1
ATOM 635 O O . SER A 1 79 ? -3.629 -0.980 -14.061 1.00 64.31 79 SER A O 1
ATOM 637 N N . ASN A 1 80 ? -4.473 0.467 -15.536 1.00 61.59 80 ASN A N 1
ATOM 638 C CA . ASN A 1 80 ? -4.003 -0.264 -16.716 1.00 61.59 80 ASN A CA 1
ATOM 639 C C . ASN A 1 80 ? -2.515 -0.013 -17.013 1.00 61.59 80 ASN A C 1
ATOM 641 O O . ASN A 1 80 ? -2.164 0.942 -17.703 1.00 61.59 80 ASN A O 1
ATOM 645 N N . ILE A 1 81 ? -1.642 -0.911 -16.551 1.00 62.34 81 ILE A N 1
ATOM 646 C CA . ILE A 1 81 ? -0.180 -0.830 -16.753 1.00 62.34 81 ILE A CA 1
ATOM 647 C C . ILE A 1 81 ? 0.324 -1.612 -17.991 1.00 62.34 81 ILE A C 1
ATOM 649 O O . ILE A 1 81 ? 1.512 -1.629 -18.313 1.00 62.34 81 ILE A O 1
ATOM 653 N N . SER A 1 82 ? -0.584 -2.276 -18.709 1.00 54.22 82 SER A N 1
ATOM 654 C CA . SER A 1 82 ? -0.313 -3.498 -19.482 1.00 54.22 82 SER A CA 1
ATOM 655 C C . SER A 1 82 ? 0.458 -3.365 -20.804 1.00 54.22 82 SER A C 1
ATOM 657 O O . SER A 1 82 ? 0.674 -4.384 -21.453 1.00 54.22 82 SER A O 1
ATOM 659 N N . LYS A 1 83 ? 0.888 -2.174 -21.244 1.00 53.41 83 LYS A N 1
ATOM 660 C CA . LYS A 1 83 ? 1.517 -2.019 -22.579 1.00 53.41 83 LYS A CA 1
ATOM 661 C C . LYS A 1 83 ? 2.929 -1.432 -22.617 1.00 53.41 83 LYS A C 1
ATOM 663 O O . LYS A 1 83 ? 3.506 -1.401 -23.697 1.00 53.41 83 LYS A O 1
ATOM 668 N N . ALA A 1 84 ? 3.498 -0.993 -21.493 1.00 55.38 84 ALA A N 1
ATOM 669 C CA . ALA A 1 84 ? 4.760 -0.236 -21.499 1.00 55.38 84 ALA A CA 1
ATOM 670 C C . ALA A 1 84 ? 5.902 -0.849 -20.667 1.00 55.38 84 ALA A C 1
ATOM 672 O O . ALA A 1 84 ? 6.968 -0.246 -20.577 1.00 55.38 84 ALA A O 1
ATOM 673 N N . ILE A 1 85 ? 5.705 -2.020 -20.050 1.00 63.81 85 ILE A N 1
ATOM 674 C CA . ILE A 1 85 ? 6.734 -2.647 -19.213 1.00 63.81 85 ILE A CA 1
ATOM 675 C C . ILE A 1 85 ? 7.563 -3.606 -20.066 1.00 63.81 85 ILE A C 1
ATOM 677 O O . ILE A 1 85 ? 7.074 -4.659 -20.471 1.00 63.81 85 ILE A O 1
ATOM 681 N N . ILE A 1 86 ? 8.820 -3.247 -20.320 1.00 63.97 86 ILE A N 1
ATOM 682 C CA . ILE A 1 86 ? 9.781 -4.095 -21.024 1.00 63.97 86 ILE A CA 1
ATOM 683 C C . ILE A 1 86 ? 10.590 -4.873 -19.986 1.00 63.97 86 ILE A C 1
ATOM 685 O O . ILE A 1 86 ? 11.261 -4.295 -19.122 1.00 63.97 86 ILE A O 1
ATOM 689 N N . ALA A 1 87 ? 10.517 -6.200 -20.075 1.00 66.94 87 ALA A N 1
ATOM 690 C CA . ALA A 1 87 ? 11.317 -7.087 -19.249 1.00 66.94 87 ALA A CA 1
ATOM 691 C C . ALA A 1 87 ? 12.808 -6.900 -19.543 1.00 66.94 87 ALA A C 1
ATOM 693 O O . ALA A 1 87 ? 13.229 -6.755 -20.694 1.00 66.94 87 ALA A O 1
ATOM 694 N N . LYS A 1 88 ? 13.628 -6.952 -18.496 1.00 70.75 88 LYS A N 1
ATOM 695 C CA . LYS A 1 88 ? 15.079 -6.986 -18.644 1.00 70.75 88 LYS A CA 1
ATOM 696 C C . LYS A 1 88 ? 15.466 -8.280 -19.374 1.00 70.75 88 LYS A C 1
ATOM 698 O O . LYS A 1 88 ? 15.134 -9.371 -18.914 1.00 70.75 88 LYS A O 1
ATOM 703 N N . SER A 1 89 ? 16.135 -8.154 -20.519 1.00 61.56 89 SER A N 1
ATOM 704 C CA . SER A 1 89 ? 16.395 -9.247 -21.472 1.00 61.56 89 SER A CA 1
ATOM 705 C C . SER A 1 89 ? 17.367 -10.328 -20.977 1.00 61.56 89 SER A C 1
ATOM 707 O O . SER A 1 89 ? 17.563 -11.330 -21.655 1.00 61.56 89 SER A O 1
ATOM 709 N N . ASP A 1 90 ? 18.007 -10.124 -19.827 1.00 65.56 90 ASP A N 1
ATOM 710 C CA . ASP A 1 90 ? 19.091 -10.950 -19.286 1.00 65.56 90 ASP A CA 1
ATOM 711 C C . ASP A 1 90 ? 18.644 -11.943 -18.202 1.00 65.56 90 ASP A C 1
ATOM 713 O O . ASP A 1 90 ? 19.478 -12.654 -17.643 1.00 65.56 90 ASP A O 1
ATOM 717 N N . SER A 1 91 ? 17.347 -12.010 -17.889 1.00 64.81 91 SER A N 1
ATOM 718 C CA . SER A 1 91 ? 16.846 -12.798 -16.764 1.00 64.81 91 SER A CA 1
ATOM 719 C C . SER A 1 91 ? 15.643 -13.674 -17.149 1.00 64.81 91 SER A C 1
ATOM 721 O O . SER A 1 91 ? 14.629 -13.156 -17.626 1.00 64.81 91 SER A O 1
ATOM 723 N N . PRO A 1 92 ? 15.701 -14.997 -16.889 1.00 71.19 92 PRO A N 1
ATOM 724 C CA . PRO A 1 92 ? 14.647 -15.941 -17.266 1.00 71.19 92 PRO A CA 1
ATOM 725 C C . PRO A 1 92 ? 13.359 -15.794 -16.438 1.00 71.19 92 PRO A C 1
ATOM 727 O O . PRO A 1 92 ? 12.330 -16.343 -16.815 1.00 71.19 92 PRO A O 1
ATOM 730 N N . TYR A 1 93 ? 13.398 -15.067 -15.315 1.00 72.88 93 TYR A N 1
ATOM 731 C CA . TYR A 1 93 ? 12.264 -14.896 -14.395 1.00 72.88 93 TYR A CA 1
ATOM 732 C C . TYR A 1 93 ? 11.598 -13.515 -14.484 1.00 72.88 93 TYR A C 1
ATOM 734 O O . TYR A 1 93 ? 10.564 -13.291 -13.855 1.00 72.88 93 TYR A O 1
ATOM 742 N N . SER A 1 94 ? 12.166 -12.575 -15.247 1.00 73.12 94 SER A N 1
ATOM 743 C CA . SER A 1 94 ? 11.681 -11.190 -15.302 1.00 73.12 94 SER A CA 1
ATOM 744 C C . SER A 1 94 ? 10.258 -11.078 -15.843 1.00 73.12 94 SER A C 1
ATOM 746 O O . SER A 1 94 ? 9.446 -10.354 -15.271 1.00 73.12 94 SER A O 1
ATOM 748 N N . GLN A 1 95 ? 9.934 -11.833 -16.896 1.00 71.50 95 GLN A N 1
ATOM 749 C CA . GLN A 1 95 ? 8.587 -11.832 -17.467 1.00 71.50 95 GLN A CA 1
ATOM 750 C C . GLN A 1 95 ? 7.564 -12.464 -16.513 1.00 71.50 95 GLN A C 1
ATOM 752 O O . GLN A 1 95 ? 6.497 -11.899 -16.309 1.00 71.50 95 GLN A O 1
ATOM 757 N N . ASP A 1 96 ? 7.913 -13.573 -15.852 1.00 75.12 96 ASP A N 1
ATOM 758 C CA . ASP A 1 96 ? 7.034 -14.220 -14.867 1.00 75.12 96 ASP A CA 1
ATOM 759 C C . ASP A 1 96 ? 6.720 -13.295 -13.676 1.00 75.12 96 ASP A C 1
ATOM 761 O O . A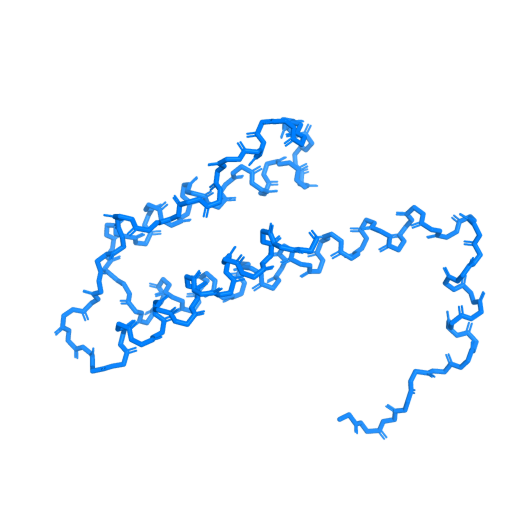SP A 1 96 ? 5.577 -13.235 -13.215 1.00 75.12 96 ASP A O 1
ATOM 765 N N . LEU A 1 97 ? 7.705 -12.513 -13.212 1.00 72.88 97 LEU A N 1
ATOM 766 C CA . LEU A 1 97 ? 7.497 -11.536 -12.140 1.00 72.88 97 LEU A CA 1
ATOM 767 C C . LEU A 1 97 ? 6.560 -10.399 -12.575 1.00 72.88 97 LEU A C 1
ATOM 769 O O . LEU A 1 97 ? 5.681 -10.005 -11.806 1.00 72.88 97 LEU A O 1
ATOM 773 N N . ILE A 1 98 ? 6.720 -9.898 -13.804 1.00 71.25 98 ILE A N 1
ATOM 774 C CA . ILE A 1 98 ? 5.832 -8.880 -14.386 1.00 71.25 98 ILE A CA 1
ATOM 775 C C . ILE A 1 98 ? 4.411 -9.439 -14.513 1.00 71.25 98 ILE A C 1
ATOM 777 O O . ILE A 1 98 ? 3.460 -8.807 -14.056 1.00 71.25 98 ILE A O 1
ATOM 781 N N . ASP A 1 99 ? 4.257 -10.648 -15.049 1.00 71.31 99 ASP A N 1
ATOM 782 C CA . ASP A 1 99 ? 2.946 -11.249 -15.296 1.00 71.31 99 ASP A CA 1
ATOM 783 C C . ASP A 1 99 ? 2.180 -11.535 -13.996 1.00 71.31 99 ASP A C 1
ATOM 785 O O . ASP A 1 99 ? 0.961 -11.361 -13.934 1.00 71.31 99 ASP A O 1
ATOM 789 N N . LYS A 1 100 ? 2.865 -11.967 -12.929 1.00 72.69 100 LYS A N 1
ATOM 790 C CA . LYS A 1 100 ? 2.252 -12.149 -11.598 1.00 72.69 100 LYS A CA 1
ATOM 791 C C . LYS A 1 100 ? 1.731 -10.832 -11.025 1.00 72.69 100 LYS A C 1
ATOM 793 O O . LYS A 1 100 ? 0.633 -10.794 -10.478 1.00 72.69 100 LYS A O 1
ATOM 798 N N . MET A 1 101 ? 2.485 -9.756 -11.204 1.00 66.94 101 MET A N 1
ATOM 799 C CA . MET A 1 101 ? 2.131 -8.428 -10.707 1.00 66.94 101 MET A CA 1
ATOM 800 C C . MET A 1 101 ? 0.989 -7.786 -11.498 1.00 66.94 101 MET A C 1
ATOM 802 O O . MET A 1 101 ? 0.090 -7.194 -10.906 1.00 66.94 101 MET A O 1
ATOM 806 N N . VAL A 1 102 ? 0.969 -7.955 -12.824 1.00 63.81 102 VAL A N 1
ATOM 807 C CA . VAL A 1 102 ? -0.139 -7.485 -13.671 1.00 63.81 102 VAL A CA 1
ATOM 808 C C . VAL A 1 102 ? -1.429 -8.249 -13.358 1.00 63.81 102 VAL A C 1
ATOM 810 O O . VAL A 1 102 ? -2.487 -7.629 -13.285 1.00 63.81 102 VAL A O 1
ATOM 813 N N . ARG A 1 103 ? -1.360 -9.566 -13.108 1.00 58.03 103 ARG A N 1
ATOM 814 C CA . ARG A 1 103 ? -2.530 -10.376 -12.719 1.00 58.03 103 ARG A CA 1
ATOM 815 C C . ARG A 1 103 ? -3.153 -9.936 -11.391 1.00 58.03 103 ARG A C 1
ATOM 817 O O . ARG A 1 103 ? -4.373 -9.840 -11.325 1.00 58.03 103 ARG A O 1
ATOM 824 N N . ALA A 1 104 ? -2.348 -9.577 -10.389 1.00 52.44 104 ALA A N 1
ATOM 825 C CA . ALA A 1 104 ? -2.863 -9.055 -9.119 1.00 52.44 104 ALA A CA 1
ATOM 826 C C . ALA A 1 104 ? -3.677 -7.753 -9.290 1.00 52.44 104 ALA A C 1
ATOM 828 O O . ALA A 1 104 ? -4.643 -7.532 -8.570 1.00 52.44 104 ALA A O 1
ATOM 829 N N . GLY A 1 105 ? -3.343 -6.913 -10.278 1.00 48.69 105 GLY A N 1
ATOM 830 C CA . GLY A 1 105 ? -4.114 -5.704 -10.597 1.00 48.69 105 GLY A CA 1
ATOM 831 C C . GLY A 1 105 ? -5.476 -5.966 -11.259 1.00 48.69 105 GLY A C 1
ATOM 832 O O . GLY A 1 105 ? -6.378 -5.138 -11.132 1.00 48.69 105 GLY A O 1
ATOM 833 N N . TYR A 1 106 ? -5.653 -7.108 -11.937 1.00 40.94 106 TYR A N 1
ATOM 834 C CA . TYR A 1 106 ? -6.946 -7.500 -12.518 1.00 40.94 106 TYR A CA 1
ATOM 835 C C . TYR A 1 106 ? -7.937 -7.976 -11.446 1.00 40.94 106 TYR A C 1
ATOM 837 O O . TYR A 1 106 ? -9.107 -7.607 -11.520 1.00 40.94 106 TYR A O 1
ATOM 845 N N . ASP A 1 107 ? -7.478 -8.707 -10.425 1.00 33.97 107 ASP A N 1
ATOM 846 C CA . ASP A 1 107 ? -8.344 -9.196 -9.336 1.00 33.97 107 ASP A CA 1
ATOM 847 C C . ASP A 1 107 ? -8.886 -8.065 -8.445 1.00 33.97 107 ASP A C 1
ATOM 849 O O . ASP A 1 107 ? -10.029 -8.124 -7.999 1.00 33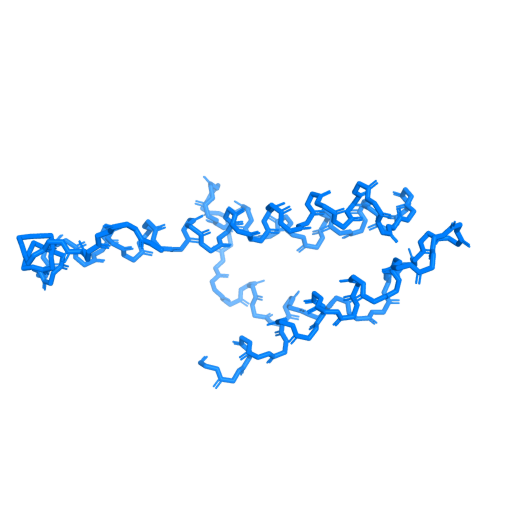.97 107 ASP A O 1
ATOM 853 N N . VAL A 1 108 ? -8.133 -6.973 -8.262 1.00 37.47 108 VAL A N 1
ATOM 854 C CA . VAL A 1 108 ? -8.606 -5.786 -7.513 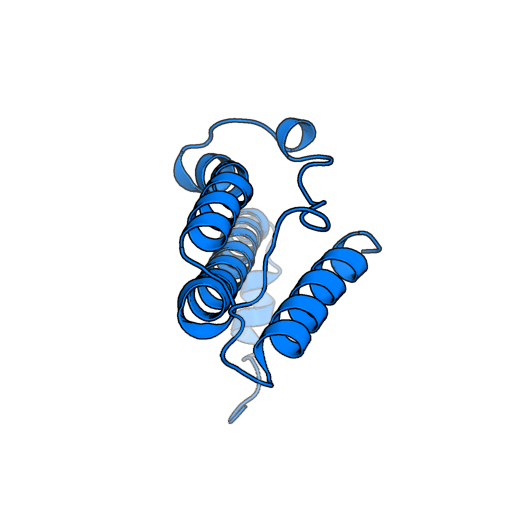1.00 37.47 108 VAL A CA 1
ATOM 855 C C . VAL A 1 108 ? -9.730 -5.040 -8.253 1.00 37.47 108 VAL A C 1
ATOM 857 O O . VAL A 1 108 ? -10.427 -4.223 -7.665 1.00 37.47 108 VAL A O 1
ATOM 860 N N . THR A 1 109 ? -9.959 -5.325 -9.540 1.00 33.81 109 THR A N 1
ATOM 861 C CA . THR A 1 109 ? -11.054 -4.708 -10.314 1.00 33.81 109 THR A CA 1
ATOM 862 C C . THR A 1 109 ? -12.393 -5.448 -10.129 1.00 33.81 109 THR A C 1
ATOM 864 O O . THR A 1 109 ? -13.416 -4.986 -10.631 1.00 33.81 109 THR A O 1
ATOM 867 N N . VAL A 1 110 ? -12.403 -6.589 -9.424 1.00 30.00 110 VAL A N 1
ATOM 868 C CA . VAL A 1 110 ? -13.589 -7.452 -9.231 1.00 30.00 110 VAL A CA 1
ATOM 869 C C . VAL A 1 110 ? -14.081 -7.471 -7.770 1.00 30.00 110 VAL A C 1
ATOM 871 O O . VAL A 1 110 ? -15.105 -8.090 -7.488 1.00 30.00 110 VAL A O 1
ATOM 874 N N . ALA A 1 111 ? -13.407 -6.769 -6.855 1.00 29.73 111 ALA A N 1
ATOM 875 C CA . ALA A 1 111 ? -13.826 -6.613 -5.458 1.00 29.73 111 ALA A CA 1
ATOM 876 C C . ALA A 1 111 ? -14.438 -5.230 -5.188 1.00 29.73 111 ALA A C 1
ATOM 878 O O . ALA A 1 111 ? -13.885 -4.226 -5.694 1.00 29.73 111 ALA A O 1
#

Organism: Vibrio harveyi (NCBI:txid669)